Protein AF-A0A967V621-F1 (afdb_monomer_lite)

Sequence (71 aa):
RIPRIADFVPLARLDDLVFGGWDVFEDNCYDAALQAGVLEKEHLEAVRTFLEGLHPWPAVFNQAFVKNLVG

pLDDT: mean 91.95, std 6.71, range [61.28, 97.25]

Radius of gyration: 17.09 Å; chains: 1; bounding box: 46×30×36 Å

Structure (mmCIF, N/CA/C/O backbone):
data_AF-A0A967V621-F1
#
_entry.id   AF-A0A967V621-F1
#
loop_
_atom_site.group_PDB
_atom_site.id
_atom_site.type_symbol
_atom_site.label_atom_id
_atom_site.label_alt_id
_atom_site.label_comp_id
_atom_site.label_asym_id
_atom_site.label_entity_id
_atom_site.label_seq_id
_atom_site.pdbx_PDB_ins_code
_atom_site.Cartn_x
_atom_site.Cartn_y
_atom_site.Cartn_z
_atom_site.occupancy
_atom_site.B_iso_or_equiv
_atom_site.auth_seq_id
_atom_site.auth_comp_id
_atom_site.auth_asym_id
_atom_site.auth_atom_id
_atom_site.pdbx_PDB_model_num
ATOM 1 N N . ARG A 1 1 ? 30.649 -13.693 -6.021 1.00 74.88 1 ARG A N 1
ATOM 2 C CA . ARG A 1 1 ? 29.457 -12.829 -6.224 1.00 74.88 1 ARG A CA 1
ATOM 3 C C . ARG A 1 1 ? 28.223 -13.695 -6.058 1.00 74.88 1 ARG A C 1
ATOM 5 O O . ARG A 1 1 ? 28.300 -14.859 -6.424 1.00 74.88 1 ARG A O 1
ATOM 12 N N . ILE A 1 2 ? 27.135 -13.143 -5.531 1.00 85.31 2 ILE A N 1
ATOM 13 C CA . ILE A 1 2 ? 25.838 -13.819 -5.447 1.00 85.31 2 ILE A CA 1
ATOM 14 C C . ILE A 1 2 ? 24.971 -13.191 -6.551 1.00 85.31 2 ILE A C 1
ATOM 16 O O . ILE A 1 2 ? 24.634 -12.013 -6.420 1.00 85.31 2 ILE A O 1
ATOM 20 N N . PRO A 1 3 ? 24.740 -13.881 -7.684 1.00 89.12 3 PRO A N 1
ATOM 21 C CA . PRO A 1 3 ? 23.928 -13.345 -8.781 1.00 89.12 3 PRO A CA 1
ATOM 22 C C . PRO A 1 3 ? 22.453 -13.226 -8.358 1.00 89.12 3 PRO A C 1
ATOM 24 O O . PRO A 1 3 ? 22.025 -13.906 -7.421 1.00 89.12 3 PRO A O 1
ATOM 27 N N . ARG A 1 4 ? 21.674 -12.338 -8.995 1.00 92.19 4 ARG A N 1
ATOM 28 C CA . ARG A 1 4 ? 20.273 -12.107 -8.603 1.00 92.19 4 ARG A CA 1
ATOM 29 C C . ARG A 1 4 ? 19.400 -13.232 -9.148 1.00 92.19 4 ARG A C 1
ATOM 31 O O . ARG A 1 4 ? 19.611 -13.690 -10.261 1.00 92.19 4 ARG A O 1
ATOM 38 N N . ILE A 1 5 ? 18.370 -13.634 -8.404 1.00 93.12 5 ILE A N 1
ATOM 39 C CA . ILE A 1 5 ? 17.423 -14.671 -8.863 1.00 93.12 5 ILE A CA 1
ATOM 40 C C . ILE A 1 5 ? 16.739 -14.250 -10.176 1.00 93.12 5 ILE A C 1
ATOM 42 O O . ILE A 1 5 ? 16.577 -15.071 -11.073 1.00 93.12 5 ILE A O 1
ATOM 46 N N . ALA A 1 6 ? 16.422 -12.960 -10.318 1.00 92.06 6 ALA A N 1
ATOM 47 C CA . ALA A 1 6 ? 15.838 -12.386 -11.531 1.00 92.06 6 ALA A CA 1
ATOM 48 C C . ALA A 1 6 ? 16.715 -12.543 -12.792 1.00 92.06 6 ALA A C 1
ATOM 50 O O . ALA A 1 6 ? 16.197 -12.442 -13.898 1.00 92.06 6 ALA A O 1
ATOM 51 N N . ASP A 1 7 ? 18.018 -12.814 -12.644 1.00 93.00 7 ASP A N 1
ATOM 52 C CA . ASP A 1 7 ? 18.917 -13.056 -13.781 1.00 93.00 7 ASP A CA 1
ATOM 53 C C . ASP A 1 7 ? 18.732 -14.473 -14.369 1.00 93.00 7 ASP A C 1
ATOM 55 O O . ASP A 1 7 ? 19.224 -14.761 -15.459 1.00 93.00 7 ASP A O 1
ATOM 59 N N . PHE A 1 8 ? 18.035 -15.367 -13.653 1.00 94.25 8 PHE A N 1
ATOM 6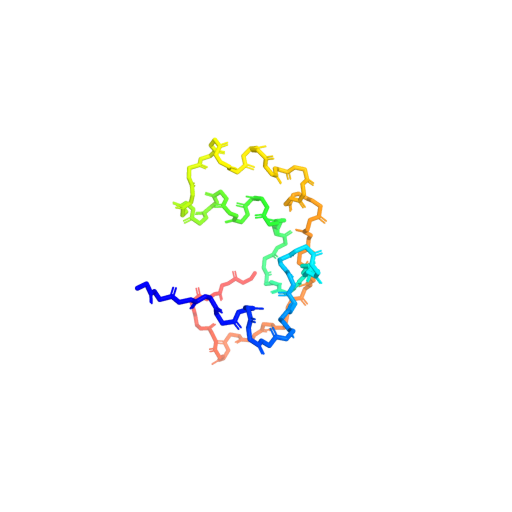0 C CA . PHE A 1 8 ? 17.850 -16.774 -14.029 1.00 94.25 8 PHE A CA 1
ATOM 61 C C . PHE A 1 8 ? 16.405 -17.141 -14.367 1.00 94.25 8 PHE A C 1
ATOM 63 O O . PHE A 1 8 ? 16.182 -18.143 -15.045 1.00 94.25 8 PHE A O 1
ATOM 70 N N . VAL A 1 9 ? 15.424 -16.375 -13.885 1.00 95.06 9 VAL A N 1
ATOM 71 C CA . VAL A 1 9 ? 13.997 -16.634 -14.114 1.00 95.06 9 VAL A CA 1
ATOM 72 C C . VAL A 1 9 ? 13.240 -15.321 -14.346 1.00 95.06 9 VAL A C 1
ATOM 74 O O . VAL A 1 9 ? 13.591 -14.308 -13.738 1.00 95.06 9 VAL A O 1
ATOM 77 N N . PRO A 1 10 ? 12.195 -15.311 -15.197 1.00 93.88 10 PRO A N 1
ATOM 78 C CA . PRO A 1 10 ? 11.404 -14.112 -15.451 1.00 93.88 10 PRO A CA 1
ATOM 79 C C . PRO A 1 10 ? 10.531 -13.792 -14.231 1.00 93.88 10 PRO A C 1
ATOM 81 O O . PRO A 1 10 ? 9.468 -14.380 -14.041 1.00 93.88 10 PRO A O 1
ATOM 84 N N . LEU A 1 11 ? 11.000 -12.873 -13.387 1.00 95.38 11 LEU A N 1
ATOM 85 C CA . LEU A 1 11 ? 10.235 -12.342 -12.259 1.00 95.38 11 LEU A CA 1
ATOM 86 C C . LEU A 1 11 ? 9.538 -11.041 -12.651 1.00 95.38 11 LEU A C 1
ATOM 88 O O . LEU A 1 11 ? 10.107 -10.227 -13.381 1.00 95.38 11 LEU A O 1
ATOM 92 N N . ALA A 1 12 ? 8.336 -10.836 -12.111 1.00 95.62 12 ALA A N 1
ATOM 93 C CA . ALA A 1 12 ? 7.658 -9.549 -12.182 1.00 95.62 12 ALA A CA 1
ATOM 94 C C . ALA A 1 12 ? 8.533 -8.454 -11.553 1.00 95.62 12 ALA A C 1
ATOM 96 O O . ALA A 1 12 ? 9.202 -8.666 -10.533 1.00 95.62 12 ALA A O 1
ATOM 97 N N . ARG A 1 13 ? 8.536 -7.281 -12.181 1.00 94.50 13 ARG A N 1
ATOM 98 C CA . ARG A 1 13 ? 9.196 -6.082 -11.672 1.00 94.50 13 ARG A CA 1
ATOM 99 C C . ARG A 1 13 ? 8.314 -5.416 -10.624 1.00 94.50 13 ARG A C 1
ATOM 101 O O . ARG A 1 13 ? 7.108 -5.625 -10.578 1.00 94.50 13 ARG A O 1
ATOM 108 N N . LEU A 1 14 ? 8.914 -4.538 -9.825 1.00 92.75 14 LEU A N 1
ATOM 109 C CA . LEU A 1 14 ? 8.150 -3.675 -8.919 1.00 92.75 14 LEU A CA 1
ATOM 110 C C . LEU A 1 14 ? 7.159 -2.784 -9.680 1.00 92.75 14 LEU A C 1
ATOM 112 O O . LEU A 1 14 ? 6.053 -2.571 -9.202 1.00 92.75 14 LEU A O 1
ATOM 116 N N . ASP A 1 15 ? 7.532 -2.338 -10.881 1.00 94.44 15 ASP A N 1
ATOM 117 C CA . ASP A 1 15 ? 6.678 -1.512 -11.745 1.00 94.44 15 ASP A CA 1
ATOM 118 C C . ASP A 1 15 ? 5.454 -2.274 -12.289 1.00 94.44 15 ASP A C 1
ATOM 120 O O . ASP A 1 15 ? 4.512 -1.651 -12.770 1.00 94.44 15 ASP A O 1
ATOM 124 N N . ASP A 1 16 ? 5.457 -3.611 -12.210 1.00 96.44 16 ASP A N 1
ATOM 125 C CA . ASP A 1 16 ? 4.336 -4.452 -12.644 1.00 96.44 16 ASP A CA 1
ATOM 126 C C . ASP A 1 16 ? 3.285 -4.630 -11.528 1.00 96.44 16 ASP A C 1
ATOM 128 O O . ASP A 1 16 ? 2.247 -5.261 -11.740 1.00 96.44 16 ASP A O 1
ATOM 132 N N . LEU A 1 17 ? 3.549 -4.115 -10.320 1.00 94.81 17 LEU A N 1
ATOM 133 C CA . LEU A 1 17 ? 2.652 -4.238 -9.175 1.00 94.81 17 LEU A CA 1
ATOM 134 C C . LEU A 1 17 ? 1.559 -3.166 -9.199 1.00 94.81 17 LEU A C 1
ATOM 136 O O . LEU A 1 17 ? 1.815 -1.985 -9.425 1.00 94.81 17 LEU A O 1
ATOM 140 N N . VAL A 1 18 ? 0.336 -3.583 -8.874 1.00 94.88 18 VAL A N 1
ATOM 141 C CA . VAL A 1 18 ? -0.810 -2.693 -8.656 1.00 94.88 18 VAL A CA 1
ATOM 142 C C . VAL A 1 18 ? -1.253 -2.828 -7.207 1.00 94.88 18 VAL A C 1
ATOM 144 O O . VAL A 1 18 ? -1.395 -3.940 -6.697 1.00 94.88 18 VAL A O 1
ATOM 147 N N . PHE A 1 19 ? -1.463 -1.692 -6.545 1.00 94.06 19 PHE A N 1
ATOM 148 C CA . PHE A 1 19 ? -1.769 -1.630 -5.120 1.00 94.06 19 PHE A CA 1
ATOM 149 C C . PHE A 1 19 ? -3.254 -1.352 -4.881 1.00 94.06 19 PHE A C 1
ATOM 151 O O . PHE A 1 19 ? -3.872 -0.543 -5.569 1.00 94.06 19 PHE A O 1
ATOM 158 N N . GLY A 1 20 ? -3.807 -2.040 -3.886 1.00 93.88 20 GLY A N 1
ATOM 159 C CA . GLY A 1 20 ? -5.178 -1.923 -3.404 1.00 93.88 20 GLY A CA 1
ATOM 160 C C . GLY A 1 20 ? -5.364 -2.843 -2.197 1.00 93.88 20 GLY A C 1
ATOM 161 O O . 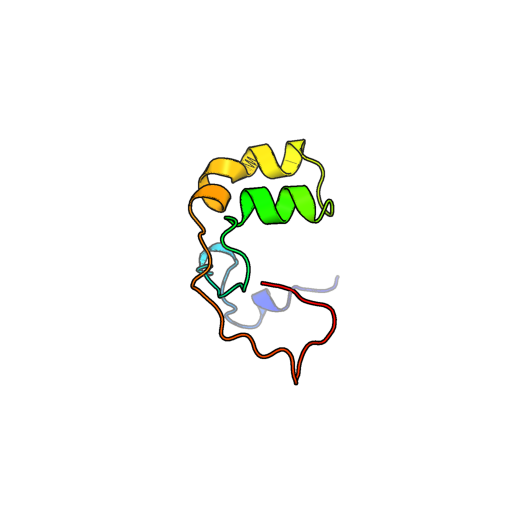GLY A 1 20 ? -4.527 -3.713 -1.946 1.00 93.88 20 GLY A O 1
ATOM 162 N N . GLY A 1 21 ? -6.438 -2.657 -1.436 1.00 94.12 21 GLY A N 1
ATOM 163 C CA . GLY A 1 21 ? -6.659 -3.442 -0.226 1.00 94.12 21 GLY A CA 1
ATOM 164 C C . GLY A 1 21 ? -7.951 -3.088 0.491 1.00 94.12 21 GLY A C 1
ATOM 165 O O . GLY A 1 21 ? -8.716 -2.244 0.032 1.00 94.12 21 GLY A O 1
ATOM 166 N N . TRP A 1 22 ? -8.172 -3.753 1.620 1.00 94.94 22 TRP A N 1
ATOM 167 C CA . TRP A 1 22 ? -9.306 -3.515 2.501 1.00 94.94 22 TRP A CA 1
ATOM 168 C C . TRP A 1 22 ? -8.800 -3.121 3.876 1.00 94.94 22 TRP A C 1
ATOM 170 O O . TRP A 1 22 ? -7.854 -3.736 4.371 1.00 94.94 22 TRP A O 1
ATOM 180 N N . ASP A 1 23 ? -9.464 -2.155 4.493 1.00 92.75 23 ASP A N 1
ATOM 181 C CA . ASP A 1 23 ? -9.214 -1.765 5.875 1.00 92.75 23 ASP A CA 1
ATOM 182 C C . ASP A 1 23 ? -10.551 -1.540 6.595 1.00 92.75 23 ASP A C 1
ATOM 184 O O . ASP A 1 23 ? -11.600 -1.357 5.971 1.00 92.75 23 ASP A O 1
ATOM 188 N N . VAL A 1 24 ? -10.529 -1.666 7.918 1.00 89.81 24 VAL A N 1
ATOM 189 C CA . VAL A 1 24 ? -11.668 -1.344 8.783 1.00 89.81 24 VAL A CA 1
ATOM 190 C C . VAL A 1 24 ? -11.760 0.169 8.985 1.00 89.81 24 VAL A C 1
ATOM 192 O O . VAL A 1 24 ? -12.859 0.678 9.181 1.00 89.81 24 VAL A O 1
ATOM 195 N N . PHE A 1 25 ? -10.633 0.879 8.905 1.00 88.00 25 PHE A N 1
ATOM 196 C CA . PHE A 1 25 ? -10.589 2.336 8.970 1.00 88.00 25 PHE A CA 1
ATOM 197 C C . PHE A 1 25 ? -10.743 2.962 7.578 1.00 88.00 25 PHE A C 1
ATOM 199 O O . PHE A 1 25 ? -10.339 2.385 6.571 1.00 88.00 25 PHE A O 1
ATOM 206 N N . GLU A 1 26 ? -11.328 4.159 7.526 1.00 87.19 26 GLU A N 1
ATOM 207 C CA . GLU A 1 26 ? -11.603 4.881 6.271 1.00 87.19 26 GLU A CA 1
ATOM 208 C C . GLU A 1 26 ? -10.413 5.727 5.778 1.00 87.19 26 GLU A C 1
ATOM 210 O O . GLU A 1 26 ? -10.507 6.389 4.741 1.00 87.19 26 GLU A O 1
ATOM 215 N N . ASP A 1 27 ? -9.297 5.713 6.508 1.00 92.50 27 ASP A N 1
ATOM 216 C CA . ASP A 1 27 ? -8.113 6.505 6.189 1.00 92.50 27 ASP A CA 1
ATOM 217 C C . ASP A 1 27 ? -7.482 6.061 4.861 1.00 92.50 27 ASP A C 1
ATOM 219 O O . ASP A 1 27 ? -7.373 4.871 4.548 1.00 92.50 27 ASP A O 1
ATOM 223 N N . ASN A 1 28 ? -7.007 7.027 4.073 1.00 95.50 28 ASN A N 1
ATOM 224 C CA . ASN A 1 28 ? -6.185 6.719 2.904 1.00 95.50 28 ASN A CA 1
ATOM 225 C C . ASN A 1 28 ? -4.799 6.200 3.334 1.00 95.50 28 ASN A C 1
ATOM 227 O O . ASN A 1 28 ? -4.361 6.359 4.479 1.00 95.50 28 ASN A O 1
ATOM 231 N N . CYS A 1 29 ? -4.059 5.604 2.397 1.00 96.25 29 CYS A N 1
ATOM 232 C CA . CYS A 1 29 ? -2.755 5.021 2.710 1.00 96.25 29 CYS A CA 1
ATOM 233 C C . CYS A 1 29 ? -1.701 6.040 3.184 1.00 96.25 29 CYS A C 1
ATOM 235 O O . CYS A 1 29 ? -0.736 5.629 3.829 1.00 96.25 29 CYS A O 1
ATOM 237 N N . TYR A 1 30 ? -1.839 7.335 2.880 1.00 96.88 30 TYR A N 1
ATOM 238 C CA . TYR A 1 30 ? -0.911 8.361 3.365 1.00 96.88 30 TYR A CA 1
ATOM 239 C C . TYR A 1 30 ? -1.121 8.633 4.856 1.00 96.88 30 TYR A C 1
ATOM 241 O O . TYR A 1 30 ? -0.166 8.559 5.632 1.00 96.88 30 TYR A O 1
ATOM 249 N N . ASP A 1 31 ? -2.367 8.873 5.263 1.00 96.25 31 ASP A N 1
ATOM 250 C CA . ASP A 1 31 ? -2.721 9.132 6.661 1.00 96.25 31 ASP A CA 1
ATOM 251 C C . ASP A 1 31 ? -2.421 7.907 7.538 1.00 96.25 31 ASP A C 1
ATOM 253 O O . ASP A 1 31 ? -1.781 8.028 8.588 1.00 96.25 31 ASP A O 1
ATOM 257 N N . ALA A 1 32 ? -2.740 6.706 7.040 1.00 95.75 32 ALA A N 1
ATOM 258 C CA . ALA A 1 32 ? -2.382 5.453 7.700 1.00 95.75 32 ALA A CA 1
ATOM 259 C C . ALA A 1 32 ? -0.855 5.292 7.865 1.00 95.75 32 ALA A C 1
ATOM 261 O O . ALA A 1 32 ? -0.378 4.874 8.925 1.00 95.75 32 ALA A O 1
ATOM 262 N N . ALA A 1 33 ? -0.061 5.652 6.847 1.00 96.31 33 ALA A N 1
ATOM 263 C CA . ALA A 1 33 ? 1.400 5.570 6.912 1.00 96.31 33 ALA A CA 1
ATOM 264 C C . ALA A 1 33 ? 2.005 6.589 7.892 1.00 96.31 33 ALA A C 1
ATOM 266 O O . ALA A 1 33 ? 2.947 6.251 8.616 1.00 96.31 33 ALA A O 1
ATOM 267 N N . LEU A 1 34 ? 1.453 7.806 7.952 1.00 96.56 34 LEU A N 1
ATOM 268 C CA . LEU A 1 34 ? 1.837 8.812 8.944 1.00 96.56 34 LEU A CA 1
ATOM 269 C C . LEU A 1 34 ? 1.561 8.323 10.368 1.00 96.56 34 LEU A C 1
ATOM 271 O O . LEU A 1 34 ? 2.425 8.451 11.235 1.00 96.56 34 LEU A O 1
ATOM 275 N N . GLN A 1 35 ? 0.386 7.733 10.604 1.00 95.00 35 GLN A N 1
ATOM 276 C CA . GLN A 1 35 ? 0.013 7.197 11.912 1.00 95.00 35 GLN A CA 1
ATOM 277 C C . GLN A 1 35 ? 0.886 6.004 12.324 1.00 95.00 35 GLN A C 1
ATOM 279 O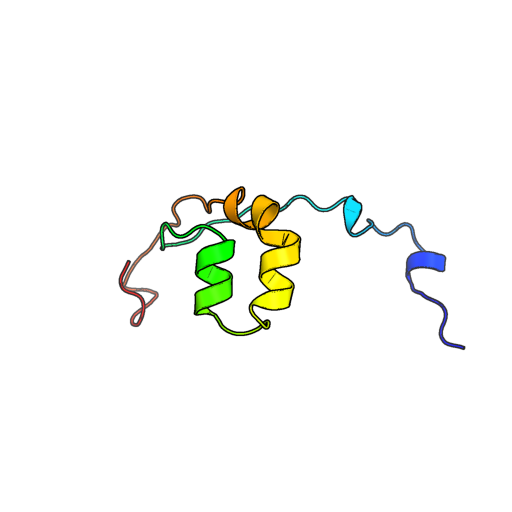 O . GLN A 1 35 ? 1.243 5.882 13.497 1.00 95.00 35 GLN A O 1
ATOM 284 N N . ALA A 1 36 ? 1.255 5.137 11.376 1.00 95.69 36 ALA A N 1
ATOM 285 C CA . ALA A 1 36 ? 2.117 3.989 11.643 1.00 95.69 36 ALA A CA 1
ATOM 286 C C . ALA A 1 36 ? 3.537 4.395 12.078 1.00 95.69 36 ALA A C 1
ATOM 288 O O . ALA A 1 36 ? 4.185 3.647 12.811 1.00 95.69 36 ALA A O 1
ATOM 289 N N . GLY A 1 37 ? 4.036 5.553 11.625 1.00 95.75 37 GLY A N 1
ATOM 290 C CA . GLY A 1 37 ? 5.322 6.110 12.062 1.00 95.75 37 GLY A CA 1
ATOM 291 C C . GLY A 1 37 ? 6.548 5.260 11.706 1.00 95.75 37 GLY A C 1
ATOM 292 O O . GLY A 1 37 ? 7.586 5.378 12.351 1.00 95.75 37 GLY A O 1
ATOM 293 N N . VAL A 1 38 ? 6.432 4.374 10.709 1.00 97.25 38 VAL A N 1
ATOM 294 C CA . VAL A 1 38 ? 7.525 3.481 10.278 1.00 97.25 38 VAL A CA 1
ATOM 295 C C . VAL A 1 38 ? 8.565 4.232 9.446 1.00 97.25 38 VAL A C 1
ATOM 297 O O . VAL A 1 38 ? 9.764 3.998 9.592 1.00 97.25 38 VAL A O 1
ATOM 300 N N . LEU A 1 39 ? 8.106 5.115 8.558 1.00 96.50 39 LEU A N 1
ATOM 301 C CA . LEU A 1 39 ? 8.951 5.958 7.717 1.00 96.50 39 LEU A CA 1
ATOM 302 C C . LEU A 1 39 ? 8.915 7.401 8.216 1.00 96.50 39 LEU A C 1
ATOM 304 O O . LEU A 1 39 ? 7.902 7.869 8.732 1.00 96.50 39 LEU A O 1
ATOM 308 N N . GLU A 1 40 ? 10.020 8.113 8.012 1.00 96.81 40 GLU A N 1
ATOM 309 C CA . GLU A 1 40 ? 10.079 9.558 8.225 1.00 96.81 40 GLU A CA 1
ATOM 310 C C . GLU A 1 40 ? 9.109 10.282 7.283 1.00 96.81 40 GLU A C 1
ATOM 312 O O . GLU A 1 40 ? 8.888 9.864 6.139 1.00 96.81 40 GLU A O 1
ATOM 317 N N . LYS A 1 41 ? 8.539 11.390 7.762 1.00 95.56 41 LYS A N 1
ATOM 318 C CA . LYS A 1 41 ? 7.529 12.154 7.026 1.00 95.56 4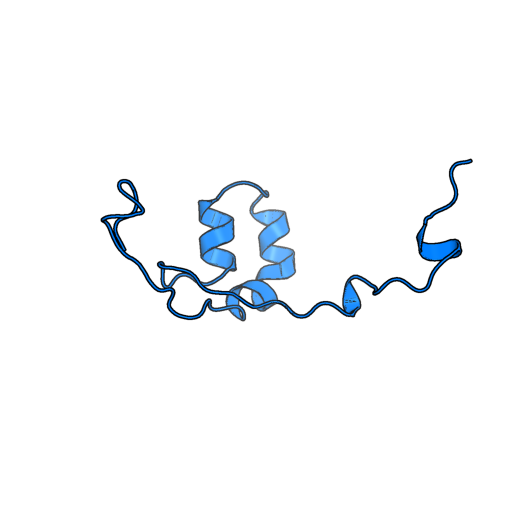1 LYS A CA 1
ATOM 319 C C . LYS A 1 41 ? 8.058 12.616 5.670 1.00 95.56 41 LYS A C 1
ATOM 321 O O . LYS A 1 41 ? 7.347 12.556 4.676 1.00 95.56 41 LYS A O 1
ATOM 326 N N . GLU A 1 42 ? 9.318 13.020 5.619 1.00 96.00 42 GLU A N 1
ATOM 327 C CA . GLU A 1 42 ? 10.001 13.504 4.424 1.00 96.00 42 GLU A CA 1
ATOM 328 C C . GLU A 1 42 ? 10.013 12.450 3.306 1.00 96.00 42 GLU A C 1
ATOM 330 O O . GLU A 1 42 ? 9.866 12.792 2.132 1.00 96.00 42 GLU A O 1
ATOM 335 N N . HIS A 1 43 ? 10.122 11.164 3.657 1.00 95.75 43 HIS A N 1
ATOM 336 C CA . HIS A 1 43 ? 10.030 10.071 2.689 1.00 95.75 43 HIS A CA 1
ATOM 337 C C . HIS A 1 43 ? 8.599 9.865 2.185 1.00 95.75 43 HIS A C 1
ATOM 339 O O . HIS A 1 43 ? 8.405 9.563 1.009 1.00 95.75 43 HIS A O 1
ATOM 345 N N . LEU A 1 44 ? 7.598 10.042 3.052 1.00 97.06 44 LEU A N 1
ATOM 346 C CA . LEU A 1 44 ? 6.187 9.904 2.681 1.00 97.06 44 LEU A CA 1
ATOM 347 C C . LEU A 1 44 ? 5.717 11.056 1.788 1.00 97.06 44 LEU A C 1
ATOM 349 O O . LEU A 1 44 ? 4.984 10.822 0.830 1.00 97.06 44 LEU A O 1
ATOM 353 N N . GLU A 1 45 ? 6.186 12.280 2.038 1.00 97.00 45 GLU A N 1
ATOM 354 C CA . GLU A 1 45 ? 5.855 13.453 1.217 1.00 97.00 45 GLU A CA 1
ATOM 355 C C . GLU A 1 45 ? 6.294 13.264 -0.249 1.00 97.00 45 GLU A C 1
ATOM 357 O O . GLU A 1 45 ? 5.594 13.697 -1.163 1.00 97.00 45 GLU A O 1
ATOM 362 N N . ALA A 1 46 ? 7.392 12.538 -0.503 1.00 97.19 46 ALA A N 1
ATOM 363 C CA . ALA A 1 46 ? 7.859 12.237 -1.861 1.00 97.19 46 ALA A CA 1
ATOM 364 C C . ALA A 1 46 ? 6.883 11.369 -2.682 1.00 97.19 46 ALA A C 1
ATOM 366 O O . ALA A 1 46 ? 6.920 11.402 -3.912 1.00 97.19 46 ALA A O 1
ATOM 367 N N . VAL A 1 47 ? 6.013 10.597 -2.023 1.00 95.69 47 VAL A N 1
ATOM 368 C CA . VAL A 1 47 ? 5.041 9.685 -2.659 1.00 95.69 47 VAL A CA 1
ATOM 369 C C . VAL A 1 47 ? 3.595 9.995 -2.269 1.00 95.69 47 VAL A C 1
ATOM 371 O O . VAL A 1 47 ? 2.685 9.213 -2.545 1.00 95.69 47 VAL A O 1
ATOM 374 N N . ARG A 1 48 ? 3.364 11.159 -1.661 1.00 96.50 48 ARG A N 1
ATOM 375 C CA . ARG A 1 48 ? 2.084 11.549 -1.074 1.00 96.50 48 ARG A CA 1
ATOM 376 C C . ARG A 1 48 ? 0.911 11.451 -2.041 1.00 96.50 48 ARG A C 1
ATOM 378 O O . ARG A 1 48 ? -0.056 10.773 -1.730 1.00 96.50 48 ARG A O 1
ATOM 385 N N . THR A 1 49 ? 1.023 12.044 -3.231 1.00 97.12 49 THR A N 1
ATOM 386 C CA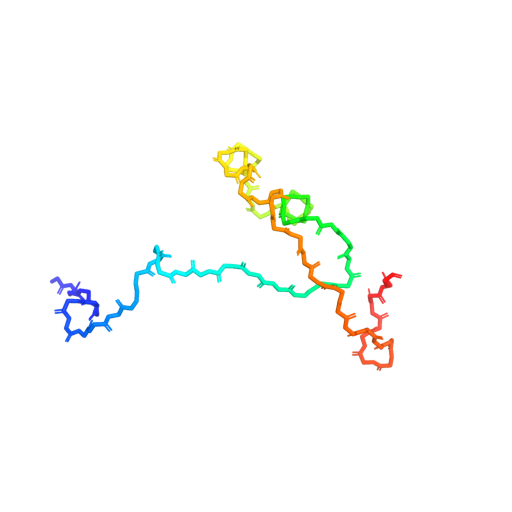 . THR A 1 49 ? -0.056 12.034 -4.236 1.00 97.12 49 THR A CA 1
ATOM 387 C C . THR A 1 49 ? -0.494 10.617 -4.610 1.00 97.12 49 THR A C 1
ATOM 389 O O . THR A 1 49 ? -1.668 10.375 -4.871 1.00 97.12 49 THR A O 1
ATOM 392 N N . PHE A 1 50 ? 0.447 9.670 -4.644 1.00 95.38 50 PHE A N 1
ATOM 393 C CA . PHE A 1 50 ? 0.140 8.272 -4.926 1.00 95.38 50 PHE A CA 1
ATOM 394 C C . PHE A 1 50 ? -0.586 7.615 -3.746 1.00 95.38 50 PHE A C 1
ATOM 396 O O . PHE A 1 50 ? -1.600 6.955 -3.952 1.00 95.38 50 PHE A O 1
ATOM 403 N N . LEU A 1 51 ? -0.104 7.830 -2.519 1.00 96.56 51 LEU A N 1
ATOM 404 C CA . LEU A 1 51 ? -0.688 7.246 -1.309 1.00 96.56 51 LEU A CA 1
ATOM 405 C C . LEU A 1 51 ? -2.068 7.828 -0.963 1.00 96.56 51 LEU A C 1
ATOM 407 O O . LEU A 1 51 ? -2.957 7.071 -0.592 1.00 96.56 51 LEU A O 1
ATOM 411 N N . GLU A 1 52 ? -2.278 9.134 -1.145 1.00 96.69 52 GLU A N 1
ATOM 412 C CA . GLU A 1 52 ? -3.596 9.776 -1.003 1.00 96.69 52 GLU A CA 1
ATOM 413 C C . GLU A 1 52 ? -4.588 9.259 -2.060 1.00 96.69 52 GLU A C 1
ATOM 415 O O . GLU A 1 52 ? -5.791 9.227 -1.823 1.00 96.69 52 GLU A O 1
ATOM 420 N N . GLY A 1 53 ? -4.109 8.808 -3.225 1.00 95.94 53 GLY A N 1
ATOM 421 C CA . GLY A 1 53 ? -4.947 8.168 -4.243 1.00 95.94 53 GLY A CA 1
ATOM 422 C C . GLY A 1 53 ? -5.420 6.759 -3.866 1.00 95.94 53 GLY A C 1
ATOM 423 O O . GLY A 1 53 ? -6.393 6.268 -4.440 1.00 95.94 53 GLY A O 1
ATOM 424 N N . LEU A 1 54 ? -4.766 6.110 -2.900 1.00 95.31 54 LEU A N 1
ATOM 425 C CA . LEU A 1 54 ? -5.087 4.758 -2.454 1.00 95.31 54 LEU A CA 1
ATOM 426 C C . LEU A 1 54 ? -6.008 4.808 -1.234 1.00 95.31 54 LEU A C 1
ATOM 428 O O . LEU A 1 54 ? -5.562 4.960 -0.098 1.00 95.31 54 LEU A O 1
ATOM 432 N N . HIS A 1 55 ? -7.303 4.640 -1.489 1.00 95.12 55 HIS A N 1
ATOM 433 C CA . HIS A 1 55 ? -8.310 4.466 -0.447 1.00 95.12 55 HIS A CA 1
ATOM 434 C C . HIS A 1 55 ? -8.663 2.980 -0.320 1.00 95.12 55 HIS A C 1
ATOM 436 O O . HIS A 1 55 ? -9.104 2.384 -1.313 1.00 95.12 55 HIS A O 1
ATOM 442 N N . PRO A 1 56 ? -8.467 2.367 0.859 1.00 94.56 56 PRO A N 1
ATOM 443 C CA . PRO A 1 56 ? -8.895 0.998 1.103 1.00 94.56 56 PRO A CA 1
ATOM 444 C C . PRO A 1 56 ? -10.406 0.831 0.914 1.00 94.56 56 PRO A C 1
ATOM 446 O O . PRO A 1 56 ? -11.201 1.730 1.185 1.00 94.56 56 PRO A O 1
ATOM 449 N N . TRP A 1 57 ? -10.820 -0.351 0.468 1.00 95.06 57 TRP A N 1
ATOM 450 C CA . TRP A 1 57 ? -12.230 -0.727 0.477 1.00 95.06 57 TRP A CA 1
ATOM 451 C C . TRP A 1 57 ? -12.676 -1.122 1.892 1.00 95.06 57 TRP A C 1
ATOM 453 O O . TRP A 1 57 ? -11.870 -1.667 2.648 1.00 95.06 57 TRP A O 1
ATOM 463 N N . PRO A 1 58 ? -13.965 -0.954 2.240 1.00 91.94 58 PRO A N 1
ATOM 464 C CA . PRO A 1 58 ? -14.469 -1.374 3.544 1.00 91.94 58 PRO A CA 1
ATOM 465 C C . PRO A 1 58 ? -14.234 -2.869 3.794 1.00 91.94 58 PRO A C 1
ATOM 467 O O . PRO A 1 58 ? -14.679 -3.721 3.015 1.00 91.94 58 PRO A O 1
ATOM 470 N N . ALA A 1 59 ? -13.534 -3.194 4.879 1.00 91.44 59 ALA A N 1
ATOM 471 C CA . ALA A 1 59 ? -13.312 -4.566 5.314 1.00 91.44 59 ALA A CA 1
ATOM 472 C C . ALA A 1 59 ? -14.508 -5.128 6.102 1.00 91.44 59 ALA A C 1
ATOM 474 O O . ALA A 1 59 ? -15.344 -4.406 6.645 1.00 91.44 59 ALA A O 1
ATOM 475 N N . VAL A 1 60 ? -14.570 -6.458 6.210 1.00 89.38 60 VAL A N 1
ATOM 476 C CA . VAL A 1 60 ? -15.531 -7.135 7.091 1.00 89.38 60 VAL A CA 1
ATOM 477 C C . VAL A 1 60 ? -14.929 -7.256 8.486 1.00 89.38 60 VAL A C 1
ATOM 479 O O . VAL A 1 60 ? -13.901 -7.907 8.668 1.00 89.38 60 VAL A O 1
ATOM 482 N N . PHE A 1 61 ? -15.603 -6.677 9.480 1.00 84.69 61 PHE A N 1
ATOM 483 C CA . PHE A 1 61 ? -15.159 -6.679 10.870 1.00 84.69 61 PHE A CA 1
ATOM 484 C C . PHE A 1 61 ? -16.136 -7.422 11.792 1.00 84.69 61 PHE A C 1
ATOM 486 O O . PHE A 1 61 ? -17.347 -7.211 11.742 1.00 84.69 61 PHE A O 1
ATOM 493 N N . ASN A 1 62 ? -15.611 -8.291 12.663 1.00 87.69 62 ASN A N 1
ATOM 494 C CA . ASN A 1 62 ? -16.395 -8.975 13.690 1.00 87.69 62 ASN A CA 1
ATOM 495 C C . ASN A 1 62 ? -15.612 -9.044 15.009 1.00 87.69 62 ASN A C 1
ATOM 497 O O . ASN A 1 62 ? -14.602 -9.747 15.117 1.00 87.69 62 ASN A O 1
ATOM 501 N N . GLN A 1 63 ? -16.134 -8.360 16.033 1.00 84.69 63 GLN A N 1
ATOM 502 C CA . GLN A 1 63 ? -15.530 -8.267 17.369 1.00 84.69 63 GLN A CA 1
ATOM 503 C C . GLN A 1 63 ? -15.306 -9.627 18.046 1.00 84.69 63 GLN A C 1
ATOM 505 O O . GLN A 1 63 ? -14.417 -9.755 18.887 1.00 84.69 63 GLN A O 1
ATOM 510 N N . ALA A 1 64 ? -16.060 -10.667 17.671 1.00 88.94 64 ALA A N 1
ATOM 511 C CA . ALA A 1 64 ? -15.850 -12.015 18.197 1.00 88.94 64 ALA A CA 1
ATOM 512 C C . ALA A 1 64 ? -14.461 -12.575 17.842 1.00 88.94 64 ALA A C 1
ATOM 514 O O . ALA A 1 64 ? -13.908 -13.372 18.601 1.00 88.94 64 ALA A O 1
ATOM 515 N N . PHE A 1 65 ? -13.891 -12.143 16.713 1.00 86.56 65 PHE A N 1
ATOM 516 C CA . PHE A 1 65 ? -12.603 -12.617 16.206 1.00 86.56 65 PHE A CA 1
ATOM 517 C C . PHE A 1 65 ? -11.457 -11.628 16.447 1.00 86.56 65 PHE A C 1
ATOM 519 O O . PHE A 1 65 ? -10.296 -12.030 16.403 1.00 86.56 65 PHE A O 1
ATOM 526 N N . VAL A 1 66 ? -11.756 -10.358 16.742 1.00 82.75 66 VAL A N 1
ATOM 527 C CA . VAL A 1 66 ? -10.748 -9.309 16.943 1.00 82.75 66 VAL A CA 1
ATOM 528 C C . VAL A 1 66 ? -11.186 -8.386 18.084 1.00 82.75 66 VAL A C 1
ATOM 530 O O . VAL A 1 66 ? -12.033 -7.516 17.914 1.00 82.75 66 VAL A O 1
ATOM 533 N N . LYS A 1 67 ? -10.604 -8.588 19.271 1.00 79.88 67 LYS A N 1
ATOM 534 C CA . LYS A 1 67 ? -11.060 -7.958 20.528 1.00 79.88 67 LYS A CA 1
ATOM 535 C C . LYS A 1 67 ? -10.555 -6.533 20.760 1.00 79.88 67 LYS A C 1
ATOM 537 O O . LYS A 1 67 ? -11.157 -5.803 21.536 1.00 79.88 67 LYS A O 1
ATOM 542 N N . ASN A 1 68 ? -9.443 -6.165 20.127 1.00 80.31 68 ASN A N 1
ATOM 543 C CA . ASN A 1 68 ? -8.745 -4.898 20.377 1.00 80.31 68 ASN A CA 1
ATOM 544 C C . ASN A 1 68 ? -8.957 -3.865 19.265 1.00 80.31 68 ASN A C 1
ATOM 546 O O . ASN A 1 68 ? -8.333 -2.810 19.296 1.00 80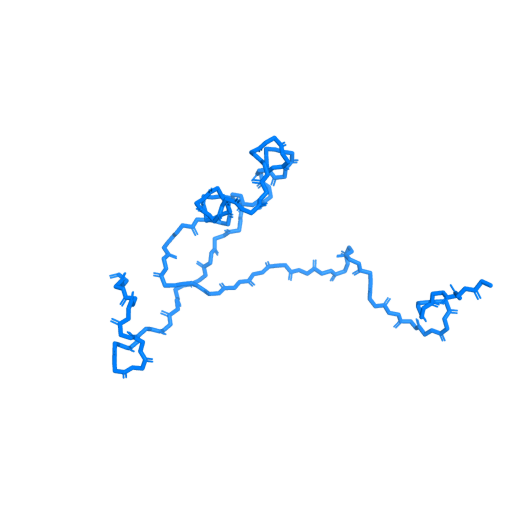.31 68 ASN A O 1
ATOM 550 N N . LEU A 1 69 ? -9.789 -4.181 18.274 1.00 75.88 69 LEU A N 1
ATOM 551 C CA . LEU A 1 69 ? -10.117 -3.267 17.193 1.00 75.88 69 LEU A CA 1
ATOM 552 C C . LEU A 1 69 ? -11.537 -2.758 17.424 1.00 75.88 69 LEU A C 1
ATOM 554 O O . LEU A 1 69 ? -12.458 -3.542 17.659 1.00 75.88 69 LEU A O 1
ATOM 558 N N . VAL A 1 70 ? -11.700 -1.446 17.382 1.00 71.44 70 VAL A N 1
ATOM 559 C CA . VAL A 1 70 ? -13.005 -0.797 17.331 1.00 71.44 70 VAL A CA 1
ATOM 560 C C . VAL A 1 70 ? -12.991 -0.038 16.017 1.00 71.44 70 VAL A C 1
ATOM 562 O O . VAL A 1 70 ? -12.157 0.849 15.854 1.00 71.44 70 VAL A O 1
ATOM 565 N N . GLY A 1 71 ? -13.805 -0.502 15.069 1.00 61.28 71 GLY A N 1
ATOM 566 C CA . GLY A 1 71 ? -14.058 0.211 13.819 1.00 61.28 71 GLY A CA 1
ATOM 567 C C . GLY A 1 71 ? -14.993 1.385 14.039 1.00 61.28 71 GLY A C 1
ATOM 568 O O . GLY A 1 71 ? -15.773 1.329 15.021 1.00 61.28 71 GLY A O 1
#

Secondary structure (DSSP, 8-state):
----GGGTS-PPPGGG-----EESS---HHHHHHHHT-S-HHHHHTTHHHHHT-PPEEPP--TTT-SS---

Foldseek 3Di:
DDDDPCVPDPDDDPVNDDDAAEDQDFDFQLVVVVVVVPDDNVVSVVCVVVRNVYTYDHDDDDCVVPVPDDD